Protein AF-A0AB37STF7-F1 (afdb_monomer_lite)

Secondary structure (DSSP, 8-state):
--SSSSHHHHHHHHT--HHHHHHHHHHHHTTS--------PPPPHHHHHHHT----PPPSS---TT-EEEETTEEEE-S-TTT-HHHHGGG--TTPEEEES--TTGGGSHHHHHS-EEEE-S-HHHHHHHHHHHHHHH-PPPEE----------

Foldseek 3Di:
DPPPPPPQVVVVVVVDDPVLVVVLVCLVCVVVDPDDDDDDDRQDVVNSVVSVVDPPDFQPDQDDQQWWKAQPLEIEHQYDPPPCCVRQVVVDDPQEAEAEQDALCNCPDPSVVVHHYYYYHNDRRRVSSSQSSSCVPVVDHMGTDDPPPPDDDD

Sequence (154 aa):
MLHDLGEAQMLDLTGYEADDLAALEDALTAETDDGDGAGEAPLDKGDALRLAGVTVGEPDYDTDTGQVWSVGRHVLVVADVHKGWPLWTPLLGEGDLFWPYPTMLAPWTDKADAHRVVMVQPLPYLAGWLLTKWKRISGEEPVLVSTSASGRAA

pLDDT: mean 78.55, std 22.08, range [34.75, 98.69]

Structure (mmCIF, N/CA/C/O backbone):
data_AF-A0AB37STF7-F1
#
_entry.id   AF-A0AB37STF7-F1
#
loop_
_atom_site.group_PDB
_atom_site.id
_atom_site.type_symbol
_atom_site.label_atom_id
_atom_site.label_alt_id
_atom_site.label_comp_id
_atom_site.label_asym_id
_atom_site.label_entity_id
_atom_site.label_seq_id
_atom_site.pdbx_PDB_ins_code
_atom_site.Cartn_x
_atom_site.Cartn_y
_atom_site.Cartn_z
_atom_site.occupancy
_atom_site.B_iso_or_equiv
_atom_site.auth_seq_id
_atom_site.auth_comp_id
_atom_site.auth_asym_id
_atom_site.auth_atom_id
_atom_site.pdbx_PDB_model_num
ATOM 1 N N . MET A 1 1 ? -4.080 -34.150 -13.776 1.00 37.03 1 MET A N 1
ATOM 2 C CA . MET A 1 1 ? -4.477 -32.921 -14.499 1.00 37.03 1 MET A CA 1
ATOM 3 C C . MET A 1 1 ? -4.229 -31.692 -13.619 1.00 37.03 1 MET A C 1
ATOM 5 O O . MET A 1 1 ? -5.144 -30.929 -13.365 1.00 37.03 1 MET A O 1
ATOM 9 N N . LEU A 1 2 ? -3.015 -31.544 -13.080 1.00 35.72 2 LEU A N 1
ATOM 10 C CA . LEU A 1 2 ? -2.662 -30.488 -12.111 1.00 35.72 2 LEU A CA 1
ATOM 11 C C . LEU A 1 2 ? -1.226 -29.973 -12.329 1.00 35.72 2 LEU A C 1
ATOM 13 O O . LEU A 1 2 ? -0.684 -29.284 -11.480 1.00 35.72 2 LEU A O 1
ATOM 17 N N . HIS A 1 3 ? -0.611 -30.331 -13.459 1.00 41.28 3 HIS A N 1
ATOM 18 C CA . HIS A 1 3 ? 0.796 -30.046 -13.759 1.00 41.28 3 HIS A CA 1
ATOM 19 C C . HIS A 1 3 ? 0.992 -29.016 -14.877 1.00 41.28 3 HIS A C 1
ATOM 21 O O . HIS A 1 3 ? 2.127 -28.763 -15.236 1.00 41.28 3 H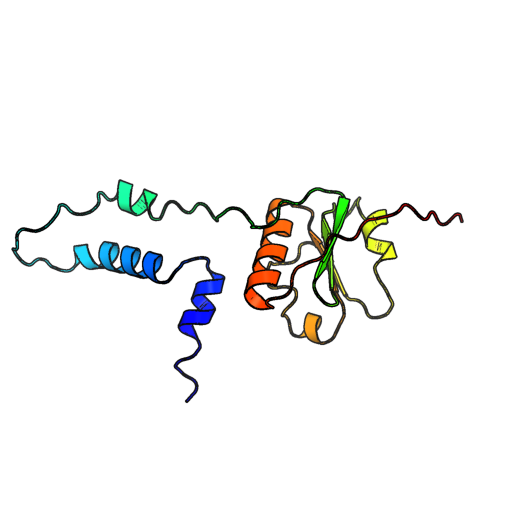IS A O 1
ATOM 27 N N . ASP A 1 4 ? -0.084 -28.423 -15.403 1.00 45.50 4 ASP A N 1
ATOM 28 C CA . ASP A 1 4 ? -0.021 -27.653 -16.660 1.00 45.50 4 ASP A CA 1
ATOM 29 C C . ASP A 1 4 ? -0.654 -26.249 -16.562 1.00 45.50 4 ASP A C 1
ATOM 31 O O . ASP A 1 4 ? -0.881 -25.576 -17.556 1.00 45.50 4 ASP A O 1
ATOM 35 N N . LEU A 1 5 ? -0.979 -25.795 -15.346 1.00 42.72 5 LEU A N 1
ATOM 36 C CA . LEU A 1 5 ? -1.537 -24.455 -15.083 1.00 42.72 5 LEU A CA 1
ATOM 37 C C . LEU A 1 5 ? -0.602 -23.574 -14.231 1.00 42.72 5 LEU A C 1
ATOM 39 O O . LEU A 1 5 ? -0.988 -22.480 -13.838 1.00 42.72 5 LEU A O 1
ATOM 43 N N . GLY A 1 6 ? 0.605 -24.051 -13.908 1.00 47.12 6 GLY A N 1
ATOM 44 C CA . GLY A 1 6 ? 1.469 -23.431 -12.896 1.00 47.12 6 GLY A CA 1
ATOM 45 C C . GLY A 1 6 ? 2.584 -22.537 -13.430 1.00 47.12 6 GLY A C 1
ATOM 46 O O . GLY A 1 6 ? 2.995 -21.629 -12.721 1.00 47.12 6 GLY A O 1
ATOM 47 N N . GLU A 1 7 ? 3.080 -22.765 -14.645 1.00 48.88 7 GLU A N 1
ATOM 48 C CA . GLU A 1 7 ? 4.289 -22.071 -15.112 1.00 48.88 7 GLU A CA 1
ATOM 49 C C . GLU A 1 7 ? 3.962 -20.707 -15.724 1.00 48.88 7 GLU A C 1
ATOM 51 O O . GLU A 1 7 ? 4.531 -19.707 -15.296 1.00 48.88 7 GLU A O 1
ATOM 56 N N . ALA A 1 8 ? 2.958 -20.625 -16.604 1.00 48.12 8 ALA A N 1
ATOM 57 C CA . ALA A 1 8 ? 2.542 -19.358 -17.215 1.00 48.12 8 ALA A CA 1
ATOM 58 C C . ALA A 1 8 ? 2.101 -18.308 -16.171 1.00 48.12 8 ALA A C 1
ATOM 60 O O . ALA A 1 8 ? 2.561 -17.173 -16.203 1.00 48.12 8 ALA A O 1
ATOM 61 N N . GLN A 1 9 ? 1.299 -18.700 -15.172 1.00 49.72 9 GLN A N 1
ATOM 62 C CA . GLN A 1 9 ? 0.863 -17.783 -14.105 1.00 49.72 9 GLN A CA 1
ATOM 63 C C . GLN A 1 9 ? 1.987 -17.384 -13.138 1.00 49.72 9 GLN A C 1
ATOM 65 O O . GLN A 1 9 ? 1.896 -16.349 -12.481 1.00 49.72 9 GLN A O 1
ATOM 70 N N . MET A 1 10 ? 3.040 -18.196 -13.013 1.00 52.41 10 MET A N 1
ATOM 71 C CA . MET A 1 10 ? 4.179 -17.885 -12.149 1.00 52.41 10 MET A CA 1
ATOM 72 C C . MET A 1 10 ? 5.144 -16.896 -12.818 1.00 52.41 10 MET A C 1
ATOM 74 O O . MET A 1 10 ? 5.823 -16.146 -12.118 1.00 52.41 10 MET A O 1
ATOM 78 N N . LEU A 1 11 ? 5.159 -16.850 -14.151 1.00 55.59 11 LEU A N 1
ATOM 79 C CA . LEU A 1 11 ? 5.979 -15.934 -14.948 1.00 55.59 11 LEU A CA 1
ATOM 80 C C . LEU A 1 11 ? 5.384 -14.512 -14.976 1.00 55.59 11 LEU A C 1
ATOM 82 O O . LEU A 1 11 ? 6.115 -13.542 -14.781 1.00 55.59 11 L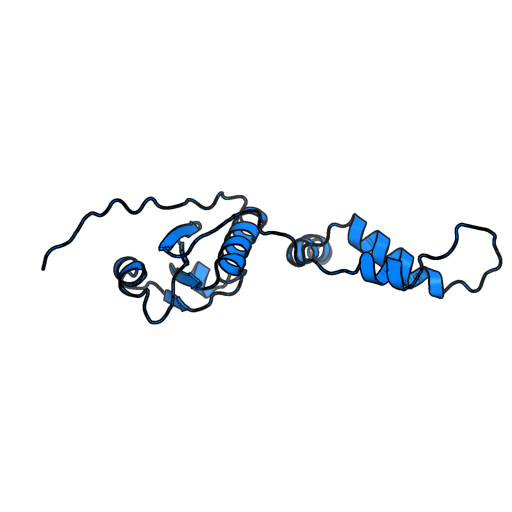EU A O 1
ATOM 86 N N . ASP A 1 12 ? 4.056 -14.368 -14.991 1.00 56.75 12 ASP A N 1
ATOM 87 C CA . ASP A 1 12 ? 3.388 -13.060 -14.822 1.00 56.75 12 ASP A CA 1
ATOM 88 C C . ASP A 1 12 ? 3.761 -12.360 -13.490 1.00 56.75 12 ASP A C 1
ATOM 90 O O . ASP A 1 12 ? 3.717 -11.127 -13.330 1.00 56.75 12 ASP A O 1
ATOM 94 N N . LEU A 1 13 ? 4.168 -13.141 -12.482 1.00 57.56 13 LEU A N 1
ATOM 95 C CA . LEU A 1 13 ? 4.614 -12.623 -11.190 1.00 57.56 13 LEU A CA 1
ATOM 96 C C . LEU A 1 13 ? 6.016 -12.007 -11.260 1.00 57.56 13 LEU A C 1
ATOM 98 O O . LEU A 1 13 ? 6.269 -11.043 -10.530 1.00 57.56 13 LEU A O 1
ATOM 102 N N . THR A 1 14 ? 6.889 -12.480 -12.151 1.00 63.84 14 THR A N 1
ATOM 103 C CA . THR A 1 14 ? 8.262 -11.972 -12.313 1.00 63.84 14 THR A CA 1
ATOM 104 C C . THR A 1 14 ? 8.324 -10.725 -13.195 1.00 63.84 14 THR A C 1
ATOM 106 O O . THR A 1 14 ? 9.281 -9.963 -13.086 1.00 63.84 14 THR A O 1
ATOM 109 N N . GLY A 1 15 ? 7.268 -10.463 -13.979 1.00 58.56 15 GLY A N 1
ATOM 110 C CA . GLY A 1 15 ? 7.179 -9.309 -14.878 1.00 58.56 15 GLY A CA 1
ATOM 111 C C . GLY A 1 15 ? 7.854 -9.525 -16.232 1.00 58.56 15 GLY A C 1
ATOM 112 O O . GLY A 1 15 ? 8.169 -8.540 -16.889 1.00 58.56 15 GLY A O 1
ATOM 113 N N . TYR A 1 16 ? 8.084 -10.784 -16.608 1.00 60.44 16 TYR A N 1
ATOM 114 C CA . TYR A 1 16 ? 8.555 -11.180 -17.930 1.00 60.44 16 TYR A CA 1
ATOM 115 C C . TYR A 1 16 ? 7.364 -11.632 -18.770 1.00 60.44 16 TYR A C 1
ATOM 117 O O . TYR A 1 16 ? 6.565 -12.444 -18.300 1.00 60.44 16 TYR A O 1
ATOM 125 N N . GLU A 1 17 ? 7.272 -11.152 -20.006 1.00 65.31 17 GLU A N 1
ATOM 126 C CA . GLU A 1 17 ? 6.340 -11.714 -20.981 1.00 65.31 17 GLU A CA 1
ATOM 127 C C . GLU A 1 17 ? 6.945 -12.989 -21.595 1.00 65.31 17 GLU A C 1
ATOM 129 O O . GLU A 1 17 ? 8.163 -13.188 -21.592 1.00 65.31 17 GLU A O 1
ATOM 134 N N . ALA A 1 18 ? 6.105 -13.875 -22.139 1.00 65.94 18 ALA A N 1
ATOM 135 C CA . ALA A 1 18 ? 6.564 -15.142 -22.725 1.00 65.94 18 ALA A CA 1
ATOM 136 C C . ALA A 1 18 ? 7.616 -14.939 -23.837 1.00 65.94 18 ALA A C 1
ATOM 138 O O . ALA A 1 18 ? 8.557 -15.725 -23.953 1.00 65.94 18 ALA A O 1
ATOM 139 N N . ASP A 1 19 ? 7.489 -13.850 -24.597 1.00 66.88 19 ASP A N 1
ATOM 140 C CA . ASP A 1 19 ? 8.421 -13.485 -25.664 1.00 66.88 19 ASP A CA 1
ATOM 141 C C . ASP A 1 19 ? 9.793 -13.038 -25.115 1.00 66.88 19 ASP A C 1
ATOM 143 O O . ASP A 1 19 ? 10.823 -13.313 -25.732 1.00 66.88 19 ASP A O 1
ATOM 147 N N . ASP A 1 20 ? 9.836 -12.418 -23.927 1.00 66.12 20 ASP A N 1
ATOM 148 C CA . ASP A 1 20 ? 11.088 -11.997 -23.278 1.00 66.12 20 ASP A CA 1
ATOM 149 C C . ASP A 1 20 ? 11.895 -13.206 -22.789 1.00 66.12 20 ASP A C 1
ATOM 151 O O . ASP A 1 20 ? 13.125 -13.227 -22.868 1.00 66.12 20 ASP A O 1
ATOM 155 N N . LEU A 1 21 ? 11.199 -14.235 -22.293 1.00 67.50 21 LEU A N 1
ATOM 156 C CA . LEU A 1 21 ? 11.821 -15.498 -21.895 1.00 67.50 21 LEU A CA 1
ATOM 157 C C . LEU A 1 21 ? 12.340 -16.282 -23.094 1.00 67.50 21 LEU A C 1
ATOM 159 O O . LEU A 1 21 ? 13.448 -16.804 -23.012 1.00 67.50 21 LEU A O 1
ATOM 163 N N . ALA A 1 22 ? 11.587 -16.324 -24.196 1.00 70.38 22 ALA A N 1
ATOM 164 C CA . ALA A 1 22 ? 12.035 -16.971 -25.426 1.00 70.38 22 ALA A CA 1
ATOM 165 C C . ALA A 1 22 ? 13.307 -16.302 -25.975 1.00 70.38 22 ALA A C 1
ATOM 167 O O . ALA A 1 22 ? 14.275 -16.982 -26.302 1.00 70.38 22 ALA A O 1
ATOM 168 N N . ALA A 1 23 ? 13.360 -14.966 -25.975 1.00 71.25 23 ALA A N 1
ATOM 169 C CA . ALA A 1 23 ? 14.553 -14.228 -26.389 1.00 71.25 23 ALA A CA 1
ATOM 170 C C . ALA A 1 23 ? 15.765 -14.485 -25.471 1.00 71.25 23 ALA A C 1
ATOM 172 O O . ALA A 1 23 ? 16.907 -14.536 -25.936 1.00 71.25 23 ALA A O 1
ATOM 173 N N . LEU A 1 24 ? 15.534 -14.656 -24.165 1.00 66.94 24 LEU A N 1
ATOM 174 C CA . LEU A 1 24 ? 16.584 -14.994 -23.204 1.00 66.94 24 LEU A CA 1
ATOM 175 C C . LEU A 1 24 ? 17.071 -16.443 -23.370 1.00 66.94 24 LEU A C 1
ATOM 177 O O . LEU A 1 24 ? 18.271 -16.698 -23.271 1.00 66.94 24 LEU A O 1
ATOM 181 N N . GLU A 1 25 ? 16.157 -17.381 -23.623 1.00 70.56 25 GLU A N 1
ATOM 182 C CA . GLU A 1 25 ? 16.461 -18.788 -23.895 1.00 70.56 25 GLU A CA 1
ATOM 183 C C . GLU A 1 25 ? 17.289 -18.935 -25.176 1.00 70.56 25 GLU A C 1
ATOM 185 O O . GLU A 1 25 ? 18.336 -19.586 -25.150 1.00 70.56 25 GLU A O 1
ATOM 190 N N . ASP A 1 26 ? 16.905 -18.256 -26.257 1.00 71.50 26 ASP A N 1
ATOM 191 C CA . ASP A 1 26 ? 17.658 -18.235 -27.516 1.00 71.50 26 ASP A CA 1
ATOM 192 C C . ASP A 1 26 ? 19.070 -17.664 -27.314 1.00 71.50 26 ASP A C 1
ATOM 194 O O . ASP A 1 26 ? 20.060 -18.239 -27.769 1.00 71.50 26 ASP A O 1
ATOM 198 N N . ALA A 1 27 ? 19.200 -16.568 -26.559 1.00 68.31 27 ALA A N 1
ATOM 199 C CA . ALA A 1 27 ? 20.500 -15.965 -26.270 1.00 68.31 27 ALA A CA 1
ATOM 200 C C . ALA A 1 27 ? 21.412 -16.866 -25.411 1.00 68.31 27 ALA A C 1
ATOM 202 O O . ALA A 1 27 ? 22.633 -16.831 -25.567 1.00 68.31 27 ALA A O 1
ATOM 203 N N . LEU A 1 28 ? 20.843 -17.668 -24.505 1.00 64.69 28 LEU A N 1
ATOM 204 C CA . LEU A 1 28 ? 21.589 -18.599 -23.648 1.00 64.69 28 LEU A CA 1
ATOM 205 C C . LEU A 1 28 ? 21.953 -19.906 -24.364 1.00 64.69 28 LEU A C 1
ATOM 207 O O . LEU A 1 28 ? 22.997 -20.490 -24.072 1.00 64.69 28 LEU A O 1
ATOM 211 N N . THR A 1 29 ? 21.110 -20.373 -25.284 1.00 65.12 29 THR A N 1
ATOM 212 C CA . THR A 1 29 ? 21.304 -21.635 -26.019 1.00 65.12 29 THR A CA 1
ATOM 213 C C . THR A 1 29 ? 22.157 -21.473 -27.278 1.00 65.12 29 THR A C 1
ATOM 215 O O . THR A 1 29 ? 22.767 -22.449 -27.726 1.00 65.12 29 THR A O 1
ATOM 218 N N . ALA A 1 30 ? 22.306 -20.247 -27.792 1.00 62.69 30 ALA A N 1
ATOM 219 C CA . ALA A 1 30 ? 23.204 -19.928 -28.902 1.00 62.69 30 ALA A CA 1
ATOM 220 C C . ALA A 1 30 ? 24.694 -20.231 -28.620 1.00 62.69 30 ALA A C 1
ATOM 222 O O . ALA A 1 30 ? 25.464 -20.386 -29.563 1.00 62.69 30 ALA A O 1
ATOM 223 N N . GLU A 1 31 ? 25.123 -20.371 -27.355 1.00 54.62 31 GLU A N 1
ATOM 224 C CA . GLU A 1 31 ? 26.497 -20.798 -27.014 1.00 54.62 31 GLU A CA 1
ATOM 225 C C . GLU A 1 31 ? 26.687 -22.336 -26.992 1.00 54.62 31 GLU A C 1
ATOM 227 O O . GLU A 1 31 ? 27.797 -22.802 -26.738 1.00 54.62 31 GLU A O 1
ATOM 232 N N . THR A 1 32 ? 25.649 -23.144 -27.259 1.00 50.81 32 THR A N 1
ATOM 233 C CA . THR A 1 32 ? 25.731 -24.624 -27.203 1.00 50.81 32 THR A CA 1
ATOM 234 C C . THR A 1 32 ? 25.803 -25.351 -28.549 1.00 50.81 32 THR A C 1
ATOM 236 O O . THR A 1 32 ? 25.970 -26.572 -28.543 1.00 50.81 32 THR A O 1
ATOM 239 N N . ASP A 1 33 ? 25.730 -24.651 -29.684 1.00 48.94 33 ASP A N 1
ATOM 240 C CA . ASP A 1 33 ? 25.810 -25.269 -31.016 1.00 48.94 33 ASP A CA 1
ATOM 241 C C . ASP A 1 33 ? 27.135 -24.915 -31.717 1.00 48.94 33 ASP A C 1
ATOM 243 O O . ASP A 1 33 ? 27.220 -23.985 -32.517 1.00 48.94 33 ASP A O 1
ATOM 247 N N . ASP A 1 34 ? 28.201 -25.670 -31.416 1.00 49.38 34 ASP A N 1
ATOM 248 C CA . ASP A 1 34 ? 29.432 -25.707 -32.227 1.00 49.38 34 ASP A CA 1
ATOM 249 C C . ASP A 1 34 ? 29.162 -26.477 -33.543 1.00 49.38 34 ASP A C 1
ATOM 251 O O . ASP A 1 34 ? 29.720 -27.547 -33.812 1.00 49.38 34 ASP A O 1
ATOM 255 N N . GLY A 1 35 ? 28.261 -25.934 -34.363 1.00 43.22 35 GLY A N 1
ATOM 256 C CA . GLY A 1 35 ? 27.859 -26.454 -35.664 1.00 43.22 35 GLY A CA 1
ATOM 257 C C . GLY A 1 35 ? 27.989 -25.386 -36.747 1.00 43.22 35 GLY A C 1
ATOM 258 O O . GLY A 1 35 ? 27.166 -24.484 -36.843 1.00 43.22 35 GLY A O 1
ATOM 259 N N . ASP A 1 36 ? 29.025 -25.506 -37.582 1.00 48.66 36 ASP A N 1
ATOM 260 C CA . ASP A 1 36 ? 29.282 -24.694 -38.782 1.00 48.66 36 ASP A CA 1
ATOM 261 C C . ASP A 1 36 ? 28.002 -24.387 -39.597 1.00 48.66 36 ASP A C 1
ATOM 263 O O . ASP A 1 36 ? 27.453 -25.261 -40.276 1.00 48.66 36 ASP A O 1
ATOM 267 N N . GLY A 1 37 ? 27.567 -23.124 -39.615 1.00 37.88 37 GLY A N 1
ATOM 268 C CA . GLY A 1 37 ? 26.454 -22.675 -40.453 1.00 37.88 37 GLY A CA 1
ATOM 269 C C . GLY A 1 37 ? 26.243 -21.164 -40.396 1.00 37.88 37 GLY A C 1
ATOM 270 O O . GLY A 1 37 ? 25.921 -20.608 -39.357 1.00 37.88 37 GLY A O 1
ATOM 271 N N . ALA A 1 38 ? 26.430 -20.485 -41.528 1.00 48.97 38 ALA A N 1
ATOM 272 C CA . ALA A 1 38 ? 26.285 -19.039 -41.660 1.00 48.97 38 ALA A CA 1
ATOM 273 C C . ALA A 1 38 ? 24.874 -18.544 -41.277 1.00 48.97 38 ALA A C 1
ATOM 275 O O . ALA A 1 38 ? 23.898 -18.854 -41.958 1.00 48.97 38 ALA A O 1
ATOM 276 N N . GLY A 1 39 ? 24.793 -17.713 -40.240 1.00 44.75 39 GLY A N 1
ATOM 277 C CA . GLY A 1 39 ? 23.589 -17.024 -39.783 1.00 44.75 39 GLY A CA 1
ATOM 278 C C . GLY A 1 39 ? 23.977 -15.959 -38.758 1.00 44.75 39 GLY A C 1
ATOM 279 O O . GLY A 1 39 ? 24.963 -16.137 -38.058 1.00 44.75 39 GLY A O 1
ATOM 280 N N . GLU A 1 40 ? 23.275 -14.829 -38.801 1.00 47.16 40 GLU A N 1
ATOM 281 C CA . GLU A 1 40 ? 23.332 -13.614 -37.966 1.00 47.16 40 GLU A CA 1
ATOM 282 C C . GLU A 1 40 ? 24.290 -13.601 -36.753 1.00 47.16 40 GLU A C 1
ATOM 284 O O . GLU A 1 40 ? 24.270 -14.486 -35.904 1.00 47.16 40 GLU A O 1
ATOM 289 N N . ALA A 1 41 ? 25.132 -12.561 -36.671 1.00 52.19 41 ALA A N 1
ATOM 290 C CA . ALA A 1 41 ? 26.126 -12.402 -35.610 1.00 52.19 41 ALA A CA 1
ATOM 291 C C . ALA A 1 41 ? 25.495 -12.574 -34.209 1.00 52.19 41 ALA A C 1
ATOM 293 O O . ALA A 1 41 ? 24.455 -11.959 -33.956 1.00 52.19 41 ALA A O 1
ATOM 294 N N . PRO A 1 42 ? 26.122 -13.346 -33.298 1.00 52.91 42 PRO A N 1
ATOM 295 C CA . PRO A 1 42 ? 25.628 -13.494 -31.935 1.00 52.91 42 PRO A CA 1
ATOM 296 C C . PRO A 1 42 ? 25.493 -12.119 -31.284 1.00 52.91 42 PRO A C 1
ATOM 298 O O . PRO A 1 42 ? 26.396 -11.288 -31.417 1.00 52.91 42 PRO A O 1
ATOM 301 N N . LEU A 1 43 ? 24.378 -11.887 -30.587 1.00 54.00 43 LEU A N 1
ATOM 302 C CA . LEU A 1 43 ? 24.206 -10.721 -29.721 1.00 54.00 43 LEU A CA 1
ATOM 303 C C . LEU A 1 43 ? 25.460 -10.572 -28.849 1.00 54.00 43 LEU A C 1
ATOM 305 O O . LEU A 1 43 ? 25.868 -11.520 -28.174 1.00 54.00 43 LEU A O 1
ATOM 309 N N . ASP A 1 44 ? 26.094 -9.397 -28.884 1.00 68.25 44 ASP A N 1
ATOM 310 C CA . ASP A 1 44 ? 27.241 -9.120 -28.021 1.00 68.25 44 ASP A CA 1
ATOM 311 C C . ASP A 1 44 ? 26.800 -9.316 -26.562 1.00 68.25 44 ASP A C 1
ATOM 313 O O . ASP A 1 44 ? 25.668 -8.998 -26.193 1.00 68.25 44 ASP A O 1
ATOM 317 N N . LYS A 1 45 ? 27.676 -9.824 -25.692 1.00 57.28 45 LYS A N 1
ATOM 318 C CA . LYS A 1 45 ? 27.351 -10.030 -24.268 1.00 57.28 45 LYS A CA 1
ATOM 319 C C . LYS A 1 45 ? 26.883 -8.733 -23.604 1.00 57.28 45 LYS A C 1
ATOM 321 O O . LYS A 1 45 ? 26.110 -8.778 -22.653 1.00 57.28 45 LYS A O 1
ATOM 326 N N . GLY A 1 46 ? 27.302 -7.579 -24.130 1.00 59.97 46 GLY A N 1
ATOM 327 C CA . GLY A 1 46 ? 26.776 -6.265 -23.759 1.00 59.97 46 GLY A CA 1
ATOM 328 C C . GLY A 1 46 ? 25.310 -6.039 -24.148 1.00 59.97 46 GLY A C 1
ATOM 329 O O . GLY A 1 46 ? 24.569 -5.448 -23.365 1.00 59.97 46 GLY A O 1
ATOM 330 N N . ASP A 1 47 ? 24.872 -6.546 -25.300 1.00 60.06 47 ASP A N 1
ATOM 331 C CA . ASP A 1 47 ? 23.483 -6.495 -25.765 1.00 60.06 47 ASP A CA 1
ATOM 332 C C . ASP A 1 47 ? 22.603 -7.493 -25.013 1.00 60.06 47 ASP A C 1
ATOM 334 O O . ASP A 1 47 ? 21.503 -7.132 -24.609 1.00 60.06 47 ASP A O 1
ATOM 338 N N . ALA A 1 48 ? 23.116 -8.688 -24.702 1.00 58.91 48 ALA A N 1
ATOM 339 C CA . ALA A 1 48 ? 22.440 -9.640 -23.820 1.00 58.91 48 ALA A CA 1
ATOM 340 C C . ALA A 1 48 ? 22.311 -9.105 -22.379 1.00 58.91 48 ALA A C 1
ATOM 342 O O . ALA A 1 48 ? 21.283 -9.302 -21.743 1.00 58.91 48 ALA A O 1
ATOM 343 N N . LEU A 1 49 ? 23.304 -8.363 -21.869 1.00 57.66 49 LEU A N 1
ATOM 344 C CA . LEU A 1 49 ? 23.222 -7.659 -20.579 1.00 57.66 49 LEU A CA 1
ATOM 345 C C . LEU A 1 49 ? 22.366 -6.386 -20.622 1.00 57.66 49 LEU A C 1
ATOM 347 O O . LEU A 1 49 ? 21.891 -5.958 -19.577 1.00 57.66 49 LEU A O 1
ATOM 351 N N . ARG A 1 50 ? 22.179 -5.761 -21.790 1.00 57.91 50 ARG A N 1
ATOM 352 C CA . ARG A 1 50 ? 21.207 -4.674 -22.004 1.00 57.91 50 ARG A CA 1
ATOM 353 C C . ARG A 1 50 ? 19.786 -5.210 -22.105 1.00 57.91 50 ARG A C 1
ATOM 355 O O . ARG A 1 50 ? 18.877 -4.561 -21.605 1.00 57.91 50 ARG A O 1
ATOM 362 N N . LEU A 1 51 ? 19.613 -6.380 -22.713 1.00 56.59 51 LEU A N 1
ATOM 363 C CA . LEU A 1 51 ? 18.358 -7.126 -22.758 1.00 56.59 51 LEU A CA 1
ATOM 364 C C . LEU A 1 51 ? 17.997 -7.640 -21.356 1.00 56.59 51 LEU A C 1
ATOM 366 O O . LEU A 1 51 ? 16.894 -7.417 -20.876 1.00 56.59 51 LEU A O 1
ATOM 370 N N . ALA A 1 52 ? 18.977 -8.191 -20.637 1.00 51.91 52 ALA A N 1
ATOM 371 C CA . ALA A 1 52 ? 18.919 -8.468 -19.202 1.00 51.91 52 ALA A CA 1
ATOM 372 C C . ALA A 1 52 ? 19.175 -7.215 -18.345 1.00 51.91 52 ALA A C 1
ATOM 374 O O . ALA A 1 52 ? 19.430 -7.321 -17.144 1.00 51.91 52 ALA A O 1
ATOM 375 N N . GLY A 1 53 ? 19.145 -6.025 -18.949 1.00 45.91 53 GLY A N 1
ATOM 376 C CA . GLY A 1 53 ? 19.294 -4.745 -18.280 1.00 45.91 53 GLY A CA 1
ATOM 377 C C . GLY A 1 53 ? 18.006 -4.479 -17.533 1.00 45.91 53 GLY A C 1
ATOM 378 O O . GLY A 1 53 ? 17.154 -3.747 -18.017 1.00 45.91 53 GLY A O 1
ATOM 379 N N . VAL A 1 54 ? 17.868 -5.152 -16.390 1.00 53.28 54 VAL A N 1
ATOM 380 C CA . VAL A 1 54 ? 16.717 -5.166 -15.487 1.00 53.28 54 VAL A CA 1
ATOM 381 C C . VAL A 1 54 ? 16.428 -3.739 -15.022 1.00 53.28 54 VAL A C 1
ATOM 383 O O . VAL A 1 54 ? 16.812 -3.307 -13.938 1.00 53.28 54 VAL A O 1
ATOM 386 N N . THR A 1 55 ? 15.720 -2.976 -15.844 1.00 48.47 55 THR A N 1
ATOM 387 C CA . THR A 1 55 ? 14.742 -2.036 -15.326 1.00 48.47 55 THR A CA 1
ATOM 388 C C . THR A 1 55 ? 13.594 -2.900 -14.845 1.00 48.47 55 THR A C 1
ATOM 390 O O . THR A 1 55 ? 12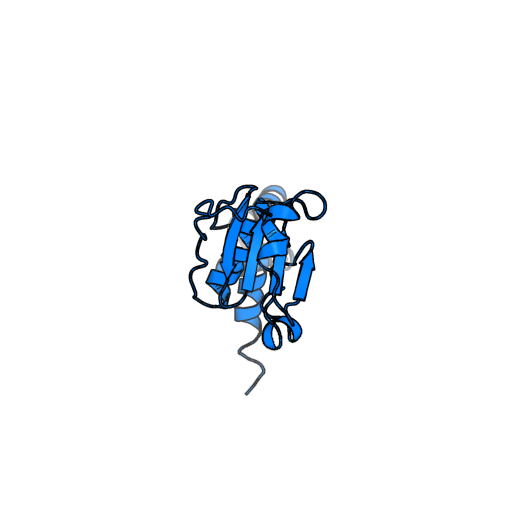.792 -3.372 -15.647 1.00 48.47 55 THR A O 1
ATOM 393 N N . VAL A 1 56 ? 13.528 -3.135 -13.529 1.00 60.12 56 VAL A N 1
ATOM 394 C CA . VAL A 1 56 ? 12.228 -3.381 -12.896 1.00 60.12 56 VAL A CA 1
ATOM 395 C C . VAL A 1 56 ? 11.342 -2.272 -13.446 1.00 60.12 56 VAL A C 1
ATOM 397 O O . VAL A 1 56 ? 11.682 -1.103 -13.263 1.00 60.12 56 VAL A O 1
ATOM 400 N N . GLY A 1 57 ? 10.332 -2.640 -14.236 1.00 73.94 57 GLY A N 1
ATOM 401 C CA . GLY A 1 57 ? 9.510 -1.671 -14.952 1.00 73.94 57 GLY A CA 1
ATOM 402 C C . GLY A 1 57 ? 8.961 -0.579 -14.029 1.00 73.94 57 GLY A C 1
ATOM 403 O O . GLY A 1 57 ? 9.048 -0.644 -12.797 1.00 73.94 57 GLY A O 1
ATOM 404 N N . GLU A 1 58 ? 8.376 0.450 -14.618 1.00 89.00 58 GLU A N 1
ATOM 405 C CA . GLU A 1 58 ? 7.635 1.402 -13.800 1.00 89.00 58 GLU A CA 1
ATOM 406 C C . GLU A 1 58 ? 6.320 0.758 -13.342 1.00 89.00 58 GLU A C 1
ATOM 408 O O . GLU A 1 58 ? 5.704 0.010 -14.110 1.00 89.00 58 GLU A O 1
ATOM 413 N N . PRO A 1 59 ? 5.882 0.997 -12.094 1.00 94.50 59 PRO A N 1
ATOM 414 C CA . PRO A 1 59 ? 4.547 0.603 -11.693 1.00 94.50 59 PRO A CA 1
ATOM 415 C C . PRO A 1 59 ? 3.509 1.343 -12.544 1.00 94.50 59 PRO A C 1
ATOM 417 O O . PRO A 1 59 ? 3.662 2.521 -12.856 1.00 94.50 59 PRO A O 1
ATOM 420 N N . ASP A 1 60 ? 2.395 0.674 -12.834 1.00 94.94 60 ASP A N 1
ATOM 421 C CA . ASP A 1 60 ? 1.266 1.256 -13.574 1.00 94.94 60 ASP A CA 1
ATOM 422 C C . ASP A 1 60 ? 0.569 2.378 -12.770 1.00 94.94 60 ASP A C 1
ATOM 424 O O . ASP A 1 60 ? -0.247 3.132 -13.304 1.00 94.94 60 ASP A O 1
ATOM 428 N N . TYR A 1 61 ? 0.889 2.485 -11.476 1.00 96.44 61 TYR A N 1
ATOM 429 C CA . TYR A 1 61 ? 0.349 3.464 -10.542 1.00 96.44 61 TYR A CA 1
ATOM 430 C C . TYR A 1 61 ? 1.460 4.330 -9.973 1.00 96.44 61 TYR A C 1
ATOM 432 O O . TYR A 1 61 ? 2.317 3.847 -9.229 1.00 96.44 61 TYR A O 1
ATOM 440 N N . ASP A 1 62 ? 1.374 5.623 -10.260 1.00 95.94 62 ASP A N 1
ATOM 441 C CA . ASP A 1 62 ? 2.150 6.631 -9.556 1.00 95.94 62 ASP A CA 1
ATOM 442 C C . ASP A 1 62 ? 1.497 6.923 -8.202 1.00 95.94 62 ASP A C 1
ATOM 444 O O . ASP A 1 62 ? 0.274 7.078 -8.099 1.00 95.94 62 ASP A O 1
ATOM 448 N N . THR A 1 63 ? 2.305 6.955 -7.146 1.00 96.75 63 THR A N 1
ATOM 449 C CA . THR A 1 63 ? 1.806 7.186 -5.791 1.00 96.75 63 THR A CA 1
ATOM 450 C C . THR A 1 63 ? 2.657 8.208 -5.064 1.00 96.75 63 THR A C 1
ATOM 452 O O . THR A 1 63 ? 3.850 8.344 -5.312 1.00 96.75 63 THR A O 1
ATOM 455 N N . ASP A 1 64 ? 2.035 8.883 -4.101 1.00 97.50 64 ASP A N 1
ATOM 456 C CA . ASP A 1 64 ? 2.662 9.911 -3.279 1.00 97.50 64 ASP A CA 1
ATOM 457 C C . ASP A 1 64 ? 2.458 9.638 -1.792 1.00 97.50 64 ASP A C 1
ATOM 459 O O . ASP A 1 64 ? 1.459 9.055 -1.360 1.00 97.50 64 ASP A O 1
ATOM 463 N N . THR A 1 65 ? 3.385 10.148 -0.979 1.00 97.31 65 THR A N 1
ATOM 464 C CA . THR A 1 65 ? 3.229 10.124 0.480 1.00 97.31 65 THR A CA 1
ATOM 465 C C . THR A 1 65 ? 1.959 10.873 0.894 1.00 97.31 65 THR A C 1
ATOM 467 O O . THR A 1 65 ? 1.731 12.009 0.491 1.00 97.31 65 THR A O 1
ATOM 470 N N . GLY A 1 66 ? 1.154 10.251 1.752 1.00 96.88 66 GLY A N 1
ATOM 471 C CA . GLY A 1 66 ? -0.129 10.758 2.238 1.00 96.88 66 GLY A CA 1
ATOM 472 C C . GLY A 1 66 ? -1.344 10.134 1.550 1.00 96.88 66 GLY A C 1
ATOM 473 O O . GLY A 1 66 ? -2.460 10.294 2.045 1.00 96.88 66 GLY A O 1
ATOM 474 N N . GLN A 1 67 ? -1.154 9.404 0.449 1.00 98.06 67 GLN A N 1
ATOM 475 C CA . GLN A 1 67 ? -2.250 8.731 -0.239 1.00 98.06 67 GLN A CA 1
ATOM 476 C C . GLN A 1 67 ? -2.730 7.486 0.517 1.00 98.06 67 GLN A C 1
ATOM 478 O O . GLN A 1 67 ? -1.955 6.762 1.149 1.00 98.06 67 GLN A O 1
ATOM 483 N N . VAL A 1 68 ? -4.031 7.222 0.411 1.00 98.31 68 VAL A N 1
ATOM 484 C CA . VAL A 1 68 ? -4.696 6.035 0.954 1.00 98.31 68 VAL A CA 1
ATOM 485 C C . VAL A 1 68 ? -5.446 5.360 -0.182 1.00 98.31 68 VAL A C 1
ATOM 487 O O . VAL A 1 68 ? -6.258 5.992 -0.847 1.00 98.31 68 VAL A O 1
ATOM 490 N N . TRP A 1 69 ? -5.198 4.076 -0.388 1.00 98.38 69 TRP A N 1
ATOM 491 C CA . TRP A 1 69 ? -5.761 3.287 -1.474 1.00 98.38 69 TRP A CA 1
ATOM 492 C C . TRP A 1 69 ? -6.584 2.128 -0.918 1.00 98.38 69 TRP A C 1
ATOM 494 O O . TRP A 1 69 ? -6.145 1.416 -0.015 1.00 98.38 69 TRP A O 1
ATOM 504 N N . SER A 1 70 ? -7.777 1.928 -1.472 1.00 97.94 70 SER A N 1
ATOM 505 C CA . SER A 1 70 ? -8.583 0.730 -1.257 1.00 97.94 70 SER A CA 1
ATOM 506 C C . SER A 1 70 ? -8.122 -0.365 -2.209 1.00 97.94 70 SER A C 1
ATOM 508 O O . SER A 1 70 ? -8.014 -0.140 -3.414 1.00 97.94 70 SER A O 1
ATOM 510 N N . VAL A 1 71 ? -7.875 -1.550 -1.658 1.00 96.50 71 VAL A N 1
ATOM 511 C CA . VAL A 1 71 ? -7.332 -2.714 -2.365 1.00 96.50 71 VAL A CA 1
ATOM 512 C C . VAL A 1 71 ? -8.213 -3.910 -1.993 1.00 96.50 71 VAL A C 1
ATOM 514 O O . VAL A 1 71 ? -7.965 -4.608 -1.006 1.00 96.50 71 VAL A O 1
ATOM 517 N N . GLY A 1 72 ? -9.344 -4.051 -2.691 1.00 95.50 72 GLY A N 1
ATOM 518 C CA . GLY A 1 72 ? -10.434 -4.938 -2.281 1.00 95.50 72 GLY A CA 1
ATOM 519 C C . GLY A 1 72 ? -10.958 -4.548 -0.895 1.00 95.50 72 GLY A C 1
ATOM 520 O O . GLY A 1 72 ? -11.334 -3.399 -0.660 1.00 95.50 72 GLY A O 1
ATOM 521 N N . ARG A 1 73 ? -10.931 -5.489 0.055 1.00 95.75 73 ARG A N 1
ATOM 522 C CA . ARG A 1 73 ? -11.285 -5.222 1.463 1.00 95.75 73 ARG A CA 1
ATOM 523 C C . ARG A 1 73 ? -10.155 -4.584 2.281 1.00 95.75 73 ARG A C 1
ATOM 525 O O . ARG A 1 73 ? -10.383 -4.158 3.414 1.00 95.75 73 ARG A O 1
ATOM 532 N N . HIS A 1 74 ? -8.935 -4.583 1.749 1.00 98.06 74 HIS A N 1
ATOM 533 C CA . HIS A 1 74 ? -7.736 -4.087 2.415 1.00 98.06 74 HIS A CA 1
ATOM 534 C C . HIS A 1 74 ? -7.521 -2.605 2.133 1.00 98.06 74 HIS A C 1
ATOM 536 O O . HIS A 1 74 ? -8.152 -2.009 1.258 1.00 98.06 74 HIS A O 1
ATOM 542 N N . VAL A 1 75 ? -6.597 -2.010 2.880 1.00 98.12 75 VAL A N 1
ATOM 543 C CA . VAL A 1 75 ? -6.164 -0.633 2.658 1.00 98.12 75 VAL A CA 1
ATOM 544 C C . VAL A 1 75 ? -4.648 -0.588 2.569 1.00 98.12 75 VAL A C 1
ATOM 546 O O . VAL A 1 75 ? -3.965 -1.187 3.396 1.00 98.12 75 VAL A O 1
ATOM 549 N N . LEU A 1 76 ? -4.135 0.147 1.586 1.00 98.62 76 LEU A N 1
ATOM 550 C CA . LEU A 1 76 ? -2.734 0.534 1.476 1.00 98.62 76 LEU A CA 1
ATOM 551 C C . LEU A 1 76 ? -2.601 2.024 1.796 1.00 98.62 76 LEU A C 1
ATOM 553 O O . LEU A 1 76 ? -3.223 2.862 1.152 1.00 98.62 76 LEU A O 1
ATOM 557 N N . VAL A 1 77 ? -1.766 2.364 2.768 1.00 98.56 77 VAL A N 1
ATOM 558 C CA . VAL A 1 77 ? -1.427 3.745 3.110 1.00 98.56 77 VAL A CA 1
ATOM 559 C C . VAL A 1 77 ? 0.018 4.009 2.717 1.00 98.56 77 VAL A C 1
ATOM 561 O O . VAL A 1 77 ? 0.928 3.313 3.175 1.00 98.56 77 VAL A O 1
ATOM 564 N N . VAL A 1 78 ? 0.234 5.036 1.899 1.00 98.44 78 VAL A N 1
ATOM 565 C CA . VAL A 1 78 ? 1.572 5.469 1.495 1.00 98.44 78 VAL A CA 1
ATOM 566 C C . VAL A 1 78 ? 2.081 6.467 2.525 1.00 98.44 78 VAL A C 1
ATOM 568 O O . VAL A 1 78 ? 1.825 7.664 2.429 1.00 98.44 78 VAL A O 1
ATOM 571 N N . ALA A 1 79 ? 2.724 5.985 3.586 1.00 98.19 79 ALA A N 1
ATOM 572 C CA . ALA A 1 79 ? 3.158 6.840 4.688 1.00 98.19 79 ALA A CA 1
ATOM 573 C C . ALA A 1 79 ? 4.321 6.250 5.481 1.00 98.19 79 ALA A C 1
ATOM 575 O O . ALA A 1 79 ? 4.538 5.039 5.504 1.00 98.19 79 ALA A O 1
ATOM 576 N N . ASP A 1 80 ? 5.030 7.121 6.201 1.00 98.06 80 ASP A N 1
ATOM 577 C CA . ASP A 1 80 ? 6.001 6.701 7.207 1.00 98.06 80 ASP A CA 1
ATOM 578 C C . ASP A 1 80 ? 5.315 5.856 8.294 1.00 98.06 80 ASP A C 1
ATOM 580 O O . ASP A 1 80 ? 4.321 6.267 8.898 1.00 98.06 80 ASP A O 1
ATOM 584 N N . VAL A 1 81 ? 5.865 4.675 8.567 1.00 97.31 81 VAL A N 1
ATOM 585 C CA . VAL A 1 81 ? 5.313 3.737 9.553 1.00 97.31 81 VAL A CA 1
ATOM 586 C C . VAL A 1 81 ? 5.323 4.321 10.969 1.00 97.31 81 VAL A C 1
ATOM 588 O O . VAL A 1 81 ? 4.384 4.106 11.726 1.00 97.31 81 VAL A O 1
ATOM 591 N N . HIS A 1 82 ? 6.347 5.090 11.334 1.00 95.69 82 HIS A N 1
ATOM 592 C CA . HIS A 1 82 ? 6.556 5.583 12.695 1.00 95.69 82 HIS A CA 1
ATOM 593 C C . HIS A 1 82 ? 5.914 6.952 12.938 1.00 95.69 82 HIS A C 1
ATOM 595 O O . HIS A 1 82 ? 5.440 7.223 14.037 1.00 95.69 82 HIS A O 1
ATOM 601 N N . LYS A 1 83 ? 5.920 7.835 11.936 1.00 97.19 83 LYS A N 1
ATOM 602 C CA . LYS A 1 83 ? 5.457 9.231 12.031 1.00 97.19 83 LYS A CA 1
ATOM 603 C C . LYS A 1 83 ? 4.124 9.469 11.333 1.00 97.19 83 LYS A C 1
ATOM 605 O O . LYS A 1 83 ? 3.399 10.380 11.717 1.00 97.19 83 LYS A O 1
ATOM 610 N N . GLY A 1 84 ? 3.784 8.649 10.342 1.00 96.06 84 GLY A N 1
ATOM 611 C CA . GLY A 1 84 ? 2.522 8.714 9.607 1.00 96.06 84 GLY A CA 1
ATOM 612 C C . GLY A 1 84 ? 1.341 8.085 10.344 1.00 96.06 84 GLY A C 1
ATOM 613 O O . GLY A 1 84 ? 0.263 7.975 9.766 1.00 96.06 84 GLY A O 1
ATOM 614 N N . TRP A 1 85 ? 1.510 7.688 11.610 1.00 96.94 85 TRP A N 1
ATOM 615 C CA . TRP A 1 85 ? 0.462 7.050 12.406 1.00 96.94 85 TRP A CA 1
ATOM 616 C C . TRP A 1 85 ? -0.866 7.807 12.466 1.00 96.94 85 TRP A C 1
ATOM 618 O O . TRP A 1 85 ? -1.885 7.128 12.390 1.00 96.94 85 TRP A O 1
ATOM 628 N N . PRO A 1 86 ? -0.933 9.156 12.481 1.00 96.81 86 PRO A N 1
ATOM 629 C CA . PRO A 1 86 ? -2.227 9.838 12.474 1.00 96.81 86 PRO A CA 1
ATOM 630 C C . PRO A 1 86 ? -3.058 9.562 11.213 1.00 96.81 86 PRO A C 1
ATOM 632 O O . PRO A 1 86 ? -4.273 9.726 11.245 1.00 96.81 86 PRO A O 1
ATOM 635 N N . LEU A 1 87 ? -2.417 9.153 10.111 1.00 95.44 87 LEU A N 1
ATOM 636 C CA . LEU A 1 87 ? -3.091 8.813 8.861 1.00 95.44 87 LEU A CA 1
ATOM 637 C C . LEU A 1 87 ? -3.638 7.381 8.871 1.00 95.44 87 LEU A C 1
ATOM 639 O O . LEU A 1 87 ? -4.753 7.155 8.410 1.00 95.44 87 LEU A O 1
ATOM 643 N N . TRP A 1 88 ? -2.867 6.414 9.379 1.00 95.81 88 TRP A N 1
ATOM 644 C CA . TRP A 1 88 ? -3.220 4.995 9.274 1.00 95.81 88 TRP A CA 1
ATOM 645 C C . TRP A 1 88 ? -3.891 4.413 10.523 1.00 95.81 88 TRP A C 1
ATOM 647 O O . TRP A 1 88 ? -4.674 3.474 10.389 1.00 95.81 88 TRP A O 1
ATOM 657 N N . THR A 1 89 ? -3.665 4.955 11.728 1.00 97.25 89 THR A N 1
ATOM 658 C CA . THR A 1 89 ? -4.322 4.436 12.944 1.00 97.25 89 THR A CA 1
ATOM 659 C C . THR A 1 89 ? -5.845 4.559 12.927 1.00 97.25 89 THR A C 1
ATOM 661 O O . THR A 1 89 ? -6.484 3.617 13.390 1.00 97.25 89 THR A O 1
ATOM 664 N N . PRO A 1 90 ? -6.476 5.617 12.369 1.00 97.06 90 PRO A N 1
ATOM 665 C CA . PRO A 1 90 ? -7.938 5.705 12.335 1.00 97.06 90 PRO A CA 1
ATOM 666 C C . PRO A 1 90 ? -8.592 4.680 11.401 1.00 97.06 90 PRO A C 1
ATOM 668 O O . PRO A 1 90 ? -9.806 4.500 11.445 1.00 97.06 90 PRO A O 1
ATOM 671 N N . LEU A 1 91 ? -7.804 4.043 10.528 1.00 96.44 91 LEU A N 1
ATOM 672 C CA . LEU A 1 91 ? -8.276 3.069 9.544 1.00 96.44 91 LEU A CA 1
ATOM 673 C C . LEU A 1 91 ? -8.299 1.635 10.096 1.00 96.44 91 LEU A C 1
ATOM 675 O O . LEU A 1 91 ? -8.903 0.762 9.465 1.00 96.44 91 LEU A O 1
ATOM 679 N N . LEU A 1 92 ? -7.650 1.408 11.246 1.00 96.50 92 LEU A N 1
ATOM 680 C CA . LEU A 1 92 ? -7.624 0.135 11.963 1.00 96.50 92 LEU A CA 1
ATOM 681 C C . LEU A 1 92 ? -8.910 -0.051 12.777 1.00 96.50 92 LEU A C 1
ATOM 683 O O . LEU A 1 92 ? -9.219 0.745 13.665 1.00 96.50 92 LEU A O 1
ATOM 687 N N . GLY A 1 93 ? -9.640 -1.124 12.483 1.00 94.94 93 GLY A N 1
ATOM 688 C CA . GLY A 1 93 ? -10.766 -1.615 13.271 1.00 94.94 93 GLY A CA 1
ATOM 689 C C . GLY A 1 93 ? -10.397 -2.780 14.192 1.00 94.94 93 GLY A C 1
ATOM 690 O O . GLY A 1 93 ? -9.275 -3.290 14.193 1.00 94.94 93 GLY A O 1
ATOM 691 N N . GLU A 1 94 ? -11.371 -3.227 14.983 1.00 95.81 94 GLU A N 1
ATOM 692 C CA . GLU A 1 94 ? -11.237 -4.444 15.786 1.00 95.81 94 GLU A CA 1
ATOM 693 C C . GLU A 1 94 ? -11.098 -5.672 14.872 1.00 95.81 94 GLU A C 1
ATOM 695 O O . GLU A 1 94 ? -11.917 -5.891 13.983 1.00 95.81 94 GLU A O 1
ATOM 700 N N . GLY A 1 95 ? -10.050 -6.472 15.088 1.00 95.19 95 GLY A N 1
ATOM 701 C CA . GLY A 1 95 ? -9.773 -7.676 14.295 1.00 95.19 95 GLY A CA 1
ATOM 702 C C . GLY A 1 95 ? -8.997 -7.445 12.992 1.00 95.19 95 GLY A C 1
ATOM 703 O O . GLY A 1 95 ? -8.632 -8.430 12.343 1.00 95.19 95 GLY A O 1
ATOM 704 N N . ASP A 1 96 ? -8.701 -6.191 12.634 1.00 97.81 96 ASP A N 1
ATOM 705 C CA . ASP A 1 96 ? -7.821 -5.862 11.509 1.00 97.81 96 ASP A CA 1
ATOM 706 C C . ASP A 1 96 ? -6.356 -6.199 11.831 1.00 97.81 96 ASP A C 1
ATOM 708 O O . ASP A 1 96 ? -5.894 -6.080 12.969 1.00 97.81 96 ASP A O 1
ATOM 712 N N . LEU A 1 97 ? -5.592 -6.572 10.803 1.00 98.00 97 LEU A N 1
ATOM 713 C CA . LEU A 1 97 ? -4.144 -6.745 10.904 1.00 98.00 97 LEU A CA 1
ATOM 714 C C . LEU A 1 97 ? -3.411 -5.498 10.408 1.00 98.00 97 LEU A C 1
ATOM 716 O O . LEU A 1 97 ? -3.693 -4.978 9.330 1.00 98.00 97 LEU A O 1
ATOM 720 N N . PHE A 1 98 ? -2.418 -5.056 11.174 1.00 98.12 98 PHE A N 1
ATOM 721 C CA . PHE A 1 98 ? -1.503 -3.989 10.779 1.00 98.12 98 PHE A CA 1
ATOM 722 C C . PHE A 1 98 ? -0.226 -4.573 10.177 1.00 98.12 98 PHE A C 1
ATOM 724 O O . PHE A 1 98 ? 0.503 -5.277 10.879 1.00 98.12 98 PHE A O 1
ATOM 731 N N . TRP A 1 99 ? 0.073 -4.248 8.916 1.00 98.25 99 TRP A N 1
ATOM 732 C CA . TRP A 1 99 ? 1.291 -4.696 8.233 1.00 98.25 99 TRP A CA 1
ATOM 733 C C . TRP A 1 99 ? 2.165 -3.522 7.786 1.00 98.25 99 TRP A C 1
ATOM 735 O O . TRP A 1 99 ? 1.901 -2.907 6.748 1.00 98.25 99 TRP A O 1
ATOM 745 N N . PRO A 1 100 ? 3.228 -3.208 8.545 1.00 98.12 100 PRO A N 1
ATOM 746 C CA . PRO A 1 100 ? 4.232 -2.255 8.107 1.00 98.12 100 PRO A CA 1
ATOM 747 C C . PRO A 1 100 ? 5.135 -2.897 7.050 1.00 98.12 100 PRO A C 1
ATOM 749 O O . PRO A 1 100 ? 5.498 -4.065 7.177 1.00 98.12 100 PRO A O 1
ATOM 752 N N . TYR A 1 101 ? 5.531 -2.123 6.039 1.00 97.81 101 TYR A N 1
ATOM 753 C CA . TYR A 1 101 ? 6.400 -2.583 4.948 1.00 97.81 101 TYR A CA 1
ATOM 754 C C . TYR A 1 101 ? 5.862 -3.852 4.253 1.00 97.81 101 TYR A C 1
ATOM 756 O O . TYR A 1 101 ? 6.554 -4.873 4.211 1.00 97.81 101 TYR A O 1
ATOM 764 N N . PRO A 1 102 ? 4.622 -3.825 3.725 1.00 97.44 102 PRO A N 1
ATOM 765 C CA . PRO A 1 102 ? 4.046 -4.980 3.044 1.00 97.44 102 PRO A CA 1
ATOM 766 C C . PRO A 1 102 ? 4.901 -5.381 1.834 1.00 97.44 102 PRO A C 1
ATOM 768 O O . PRO A 1 102 ? 5.423 -4.529 1.108 1.00 97.44 102 PRO A O 1
ATOM 771 N N . THR A 1 103 ? 4.998 -6.686 1.586 1.00 94.25 103 THR A N 1
ATOM 772 C CA . THR A 1 103 ? 5.479 -7.202 0.299 1.00 94.25 103 THR A CA 1
ATOM 773 C C . THR A 1 103 ? 4.392 -7.031 -0.763 1.00 94.25 103 THR A C 1
ATOM 775 O O . THR A 1 103 ? 3.217 -6.875 -0.431 1.00 94.25 103 THR A O 1
ATOM 778 N N . MET A 1 104 ? 4.754 -7.111 -2.048 1.00 93.12 104 MET A N 1
ATOM 779 C CA . MET A 1 104 ? 3.777 -6.975 -3.141 1.00 93.12 104 MET A CA 1
ATOM 780 C C . MET A 1 104 ? 2.642 -7.989 -3.048 1.00 93.12 104 MET A C 1
ATOM 782 O O . MET A 1 104 ? 1.526 -7.671 -3.422 1.00 93.12 104 MET A O 1
ATOM 786 N N . LEU A 1 105 ? 2.927 -9.187 -2.526 1.00 93.62 105 LEU A N 1
ATOM 787 C CA . LEU A 1 105 ? 1.980 -10.297 -2.428 1.00 93.62 105 LEU A CA 1
ATOM 788 C C . LEU A 1 105 ? 1.216 -10.349 -1.098 1.00 93.62 105 LEU A C 1
ATOM 790 O O . LEU A 1 105 ? 0.453 -11.285 -0.864 1.00 93.62 105 LEU A O 1
ATOM 794 N N . ALA A 1 106 ? 1.412 -9.363 -0.221 1.00 94.38 106 ALA A N 1
ATOM 795 C CA . ALA A 1 106 ? 0.764 -9.313 1.081 1.00 94.38 106 ALA A CA 1
ATOM 796 C C . ALA A 1 106 ? -0.764 -9.567 1.019 1.00 94.38 106 ALA A C 1
ATOM 798 O O . ALA A 1 106 ? -1.232 -10.433 1.770 1.00 94.38 106 ALA A O 1
ATOM 799 N N . PRO A 1 107 ? -1.542 -8.929 0.114 1.00 95.00 107 PRO A N 1
ATOM 800 C CA . PRO A 1 107 ? -2.999 -9.102 0.062 1.00 95.00 107 PRO A CA 1
ATOM 801 C C . PRO A 1 107 ? -3.501 -10.532 -0.201 1.00 95.00 107 PRO A C 1
ATOM 803 O O . PRO A 1 107 ? -4.678 -10.785 0.022 1.00 95.00 107 PRO A O 1
ATOM 806 N N . TRP A 1 108 ? -2.648 -11.464 -0.645 1.00 94.56 108 TRP A N 1
ATOM 807 C CA . TRP A 1 108 ? -3.044 -12.842 -0.990 1.00 94.56 108 TRP A CA 1
ATOM 808 C C . TRP A 1 108 ? -2.532 -13.909 -0.021 1.00 94.56 108 TRP A C 1
ATOM 810 O O . TRP A 1 108 ? -2.600 -15.099 -0.312 1.00 94.56 108 TRP A O 1
ATOM 820 N N . THR A 1 109 ? -1.989 -13.519 1.130 1.00 95.88 109 THR A N 1
ATOM 821 C CA . THR A 1 109 ? -1.626 -14.507 2.158 1.00 95.88 109 THR A CA 1
ATOM 822 C C . THR A 1 109 ? -2.874 -15.057 2.857 1.00 95.88 109 THR A C 1
ATOM 824 O O . THR A 1 109 ? -3.862 -14.340 3.005 1.00 95.88 109 THR A O 1
ATOM 827 N N . ASP A 1 110 ? -2.806 -16.272 3.412 1.00 96.56 110 ASP A N 1
ATOM 828 C CA . ASP A 1 110 ? -3.915 -16.874 4.182 1.00 96.56 110 ASP A CA 1
ATOM 829 C C . ASP A 1 110 ? -4.443 -15.947 5.294 1.00 96.56 110 ASP A C 1
ATOM 831 O O . ASP A 1 110 ? -5.633 -15.907 5.606 1.00 96.56 110 ASP A O 1
ATOM 835 N N . LYS A 1 111 ? -3.553 -15.145 5.894 1.00 96.25 111 LYS A N 1
ATOM 836 C CA . LYS A 1 111 ? -3.936 -14.153 6.905 1.00 96.25 111 LYS A CA 1
ATOM 837 C C . LYS A 1 111 ? -4.720 -12.983 6.314 1.00 96.25 111 LYS A C 1
ATOM 839 O O . LYS A 1 111 ? -5.633 -12.499 6.979 1.00 96.25 111 LYS A O 1
ATOM 844 N N . ALA A 1 112 ? -4.370 -12.525 5.112 1.00 96.12 112 ALA A N 1
ATOM 845 C CA . ALA A 1 112 ? -5.145 -11.518 4.393 1.00 96.12 112 ALA A CA 1
ATOM 846 C C . ALA A 1 112 ? -6.489 -12.080 3.919 1.00 96.12 112 ALA A C 1
ATOM 848 O O . ALA A 1 112 ? -7.458 -11.333 3.885 1.00 96.12 112 ALA A O 1
ATOM 849 N N . ASP A 1 113 ? -6.604 -13.383 3.659 1.00 95.25 113 ASP A N 1
ATOM 850 C CA . ASP A 1 113 ? -7.902 -13.996 3.358 1.00 95.25 113 ASP A CA 1
ATOM 851 C C . ASP A 1 113 ? -8.803 -14.101 4.604 1.00 95.25 113 ASP A C 1
ATOM 853 O O . ASP A 1 113 ? -10.005 -13.839 4.549 1.00 95.25 113 ASP A O 1
ATOM 857 N N . ALA A 1 114 ? -8.231 -14.328 5.789 1.00 97.12 114 ALA A N 1
ATOM 858 C CA . ALA A 1 114 ? -8.990 -14.397 7.044 1.00 97.12 114 ALA A CA 1
ATOM 859 C C . ALA A 1 114 ? -9.305 -13.028 7.685 1.00 97.12 114 ALA A C 1
ATOM 861 O O . ALA A 1 114 ? -10.374 -12.855 8.269 1.00 97.12 114 ALA A O 1
ATOM 862 N N . HIS A 1 115 ? -8.410 -12.041 7.561 1.00 97.62 115 HIS A N 1
ATOM 863 C CA . HIS A 1 115 ? -8.559 -10.711 8.174 1.00 97.62 115 HIS A CA 1
ATOM 864 C C . HIS A 1 115 ? -8.429 -9.561 7.175 1.00 97.62 115 HIS A C 1
ATOM 866 O O . HIS A 1 115 ? -7.672 -9.636 6.205 1.00 97.62 115 HIS A O 1
ATOM 872 N N . ARG A 1 116 ? -9.145 -8.457 7.401 1.00 97.88 116 ARG A N 1
ATOM 873 C CA . ARG A 1 116 ? -8.827 -7.202 6.716 1.00 97.88 116 ARG A CA 1
ATOM 874 C C . ARG A 1 116 ? -7.453 -6.721 7.185 1.00 97.88 116 ARG A C 1
ATOM 876 O O . ARG A 1 116 ? -7.055 -6.922 8.330 1.00 97.88 116 ARG A O 1
ATOM 883 N N . VAL A 1 117 ? -6.713 -6.112 6.266 1.00 98.12 117 VAL A N 1
ATOM 884 C CA . VAL A 1 117 ? -5.332 -5.685 6.500 1.00 98.12 117 VAL A CA 1
ATOM 885 C C . VAL A 1 117 ? -5.217 -4.203 6.188 1.00 98.12 117 VAL A C 1
ATOM 887 O O . VAL A 1 117 ? -5.639 -3.760 5.118 1.00 98.12 117 VAL A O 1
ATOM 890 N N . VAL A 1 118 ? -4.621 -3.461 7.117 1.00 98.44 118 VAL A N 1
ATOM 891 C CA . VAL A 1 118 ? -4.152 -2.091 6.918 1.00 98.44 118 VAL A CA 1
ATOM 892 C C . VAL A 1 118 ? -2.643 -2.152 6.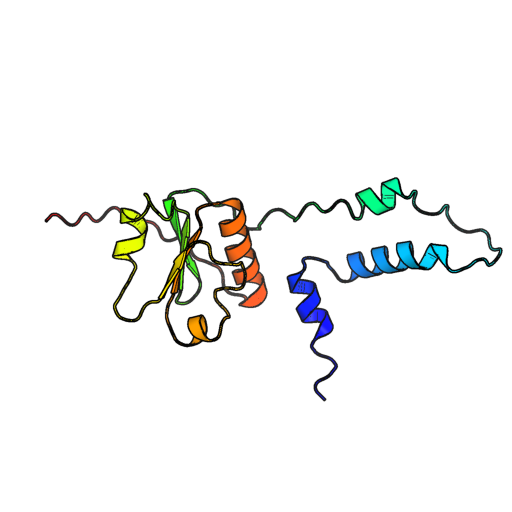711 1.00 98.44 118 VAL A C 1
ATOM 894 O O . VAL A 1 118 ? -1.866 -2.401 7.636 1.00 98.44 118 VAL A O 1
ATOM 897 N N . MET A 1 119 ? -2.242 -1.974 5.461 1.00 98.69 119 MET A N 1
ATOM 898 C CA . MET A 1 119 ? -0.861 -2.016 5.012 1.00 98.69 119 MET A CA 1
ATOM 899 C C . MET A 1 119 ? -0.283 -0.603 4.983 1.00 98.69 119 MET A C 1
ATOM 901 O O . MET A 1 119 ? -0.926 0.313 4.475 1.00 98.69 119 MET A O 1
ATOM 905 N N . VAL A 1 120 ? 0.938 -0.421 5.485 1.00 98.62 120 VAL A N 1
ATOM 906 C CA . VAL A 1 120 ? 1.626 0.879 5.460 1.00 98.62 120 VAL A CA 1
ATOM 907 C C . VAL A 1 120 ? 2.959 0.740 4.742 1.00 98.62 120 VAL A C 1
ATOM 909 O O . VAL A 1 120 ? 3.877 0.087 5.241 1.00 98.62 120 VAL A O 1
ATOM 912 N N . GLN A 1 121 ? 3.052 1.350 3.561 1.00 98.31 121 GLN A N 1
ATOM 913 C CA . GLN A 1 121 ? 4.221 1.307 2.688 1.00 98.31 121 GLN A CA 1
ATOM 914 C C . GLN A 1 121 ? 4.833 2.712 2.572 1.00 98.31 121 GLN A C 1
ATOM 916 O O . GLN A 1 121 ? 4.249 3.573 1.918 1.00 98.31 121 GLN A O 1
ATOM 921 N N . PRO A 1 122 ? 5.995 2.980 3.188 1.00 98.00 122 PRO A N 1
ATOM 922 C CA . PRO A 1 122 ? 6.599 4.311 3.150 1.00 98.00 122 PRO A CA 1
ATOM 923 C C . PRO A 1 122 ? 7.266 4.667 1.823 1.00 98.00 122 PRO A C 1
ATOM 925 O O . PRO A 1 122 ? 7.553 5.840 1.607 1.00 98.00 122 PRO A O 1
ATOM 928 N N . LEU A 1 123 ? 7.554 3.689 0.961 1.00 97.81 123 LEU A N 1
ATOM 929 C CA . LEU A 1 123 ? 8.209 3.923 -0.324 1.00 97.81 123 LEU A CA 1
ATOM 930 C C . LEU A 1 123 ? 7.156 3.979 -1.441 1.00 97.81 123 LEU A C 1
ATOM 932 O O . LEU A 1 123 ? 6.607 2.926 -1.776 1.00 97.81 123 LEU A O 1
ATOM 936 N N . PRO A 1 124 ? 6.890 5.153 -2.053 1.00 97.38 124 PRO A N 1
ATOM 937 C CA . PRO A 1 124 ? 5.831 5.276 -3.055 1.00 97.38 124 PRO A CA 1
ATOM 938 C C . PRO A 1 124 ? 6.046 4.368 -4.272 1.00 97.38 124 PRO A C 1
ATOM 940 O O . PRO A 1 124 ? 5.122 3.709 -4.729 1.00 97.38 124 PRO A O 1
ATOM 943 N N . TYR A 1 125 ? 7.295 4.192 -4.710 1.00 96.12 125 TYR A N 1
ATOM 944 C CA . TYR A 1 125 ? 7.622 3.234 -5.771 1.00 96.12 125 TYR A CA 1
ATOM 945 C C . TYR A 1 125 ? 7.129 1.806 -5.461 1.00 96.12 125 TYR A C 1
ATOM 947 O O . TYR A 1 125 ? 6.529 1.143 -6.306 1.00 96.12 125 TYR A O 1
ATOM 955 N N . LEU A 1 126 ? 7.314 1.331 -4.221 1.00 96.81 126 LEU A N 1
ATOM 956 C CA . LEU A 1 126 ? 6.834 0.003 -3.828 1.00 96.81 126 LEU A CA 1
ATOM 957 C C . LEU A 1 126 ? 5.315 -0.037 -3.634 1.00 96.81 126 LEU A C 1
ATOM 959 O O . LEU A 1 126 ? 4.698 -1.072 -3.873 1.00 96.81 126 LEU A O 1
ATOM 963 N N . ALA A 1 127 ? 4.708 1.070 -3.206 1.00 97.81 127 ALA A N 1
ATOM 964 C CA . ALA A 1 127 ? 3.257 1.173 -3.125 1.00 97.81 127 ALA A CA 1
ATOM 965 C C . ALA A 1 127 ? 2.627 1.059 -4.520 1.00 97.81 127 ALA A C 1
ATOM 967 O O . ALA A 1 127 ? 1.728 0.243 -4.705 1.00 97.81 127 ALA A O 1
ATOM 968 N N . GLY A 1 128 ? 3.159 1.782 -5.509 1.00 97.62 128 GLY A N 1
ATOM 969 C CA . GLY A 1 128 ? 2.728 1.696 -6.905 1.00 97.62 128 GLY A CA 1
ATOM 970 C C . GLY A 1 128 ? 2.818 0.276 -7.462 1.00 97.62 128 GLY A C 1
ATOM 971 O O . GLY A 1 128 ? 1.887 -0.213 -8.106 1.00 97.62 128 GLY A O 1
ATOM 972 N N . TRP A 1 129 ? 3.896 -0.445 -7.154 1.00 97.00 129 TRP A N 1
ATOM 973 C CA . TRP A 1 129 ? 4.039 -1.840 -7.572 1.00 97.00 129 TRP A CA 1
ATOM 974 C C . TRP A 1 129 ? 3.056 -2.791 -6.883 1.00 97.00 129 TRP A C 1
ATOM 976 O O . TRP A 1 129 ? 2.570 -3.724 -7.523 1.00 97.00 129 TRP A O 1
ATOM 986 N N . LEU A 1 130 ? 2.710 -2.555 -5.614 1.00 97.81 130 LEU A N 1
ATOM 987 C CA . LEU A 1 130 ? 1.687 -3.343 -4.922 1.00 97.81 130 LEU A CA 1
ATOM 988 C C . LEU A 1 130 ? 0.326 -3.163 -5.603 1.00 97.81 130 LEU A C 1
ATOM 990 O O . LEU A 1 130 ? -0.361 -4.146 -5.867 1.00 97.81 130 LEU A O 1
ATOM 994 N N . LEU A 1 131 ? -0.035 -1.924 -5.951 1.00 98.12 131 LEU A N 1
ATOM 995 C CA . LEU A 1 131 ? -1.263 -1.611 -6.693 1.00 98.12 131 LEU A CA 1
ATOM 996 C C . LEU A 1 131 ? -1.254 -2.219 -8.105 1.00 98.12 131 LEU A C 1
ATOM 998 O O . LEU A 1 131 ? -2.257 -2.765 -8.563 1.00 98.12 131 LEU A O 1
ATOM 1002 N N . THR A 1 132 ? -0.095 -2.190 -8.764 1.00 96.50 132 THR A N 1
ATOM 1003 C CA . THR A 1 132 ? 0.128 -2.819 -10.073 1.00 96.50 132 THR A CA 1
ATOM 1004 C C . THR A 1 132 ? -0.132 -4.319 -10.005 1.00 96.50 132 THR A C 1
ATOM 1006 O O . THR A 1 132 ? -0.931 -4.855 -10.773 1.00 96.50 132 THR A O 1
ATOM 1009 N N . LYS A 1 133 ? 0.490 -5.008 -9.041 1.00 95.12 133 LYS A N 1
ATOM 1010 C CA . LYS A 1 133 ? 0.273 -6.443 -8.833 1.00 95.12 133 LYS A CA 1
ATOM 1011 C C . LYS A 1 133 ? -1.158 -6.744 -8.408 1.00 95.12 133 LYS A C 1
ATOM 1013 O O . LYS A 1 133 ? -1.689 -7.756 -8.853 1.00 95.12 133 LYS A O 1
ATOM 1018 N N . TRP A 1 134 ? -1.796 -5.867 -7.628 1.00 97.00 134 TRP A N 1
ATOM 1019 C CA . TRP A 1 134 ? -3.212 -6.003 -7.290 1.00 97.00 134 TRP A CA 1
ATOM 1020 C C . TRP A 1 134 ? -4.067 -6.108 -8.541 1.00 97.00 134 TRP A C 1
ATOM 1022 O O . TRP A 1 134 ? -4.666 -7.155 -8.759 1.00 97.00 134 TRP A O 1
ATOM 1032 N N . LYS A 1 135 ? -4.033 -5.087 -9.403 1.00 96.75 135 LYS A N 1
ATOM 1033 C CA . LYS A 1 135 ? -4.810 -5.085 -10.647 1.00 96.75 135 LYS A CA 1
ATOM 1034 C C . LYS A 1 135 ? -4.528 -6.299 -11.521 1.00 96.75 135 LYS A C 1
ATOM 1036 O O . LYS A 1 135 ? -5.463 -6.888 -12.050 1.00 96.75 135 LYS A O 1
ATOM 1041 N N . ARG A 1 136 ? -3.256 -6.681 -11.671 1.00 94.56 136 ARG A N 1
ATOM 1042 C CA . ARG A 1 136 ? -2.874 -7.814 -12.528 1.00 94.56 136 ARG A CA 1
ATOM 1043 C C . ARG A 1 136 ? -3.407 -9.151 -12.008 1.00 94.56 136 ARG A C 1
ATOM 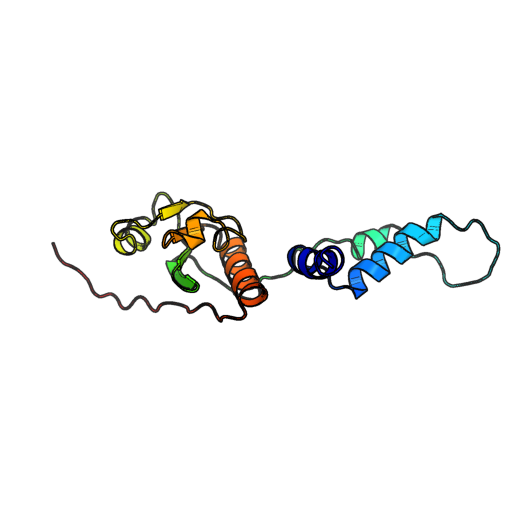1045 O O . ARG A 1 136 ? -3.880 -9.949 -12.804 1.00 94.56 136 ARG A O 1
ATOM 1052 N N . ILE A 1 137 ? -3.349 -9.388 -10.697 1.00 93.50 137 ILE A N 1
ATOM 1053 C CA . ILE A 1 137 ? -3.721 -10.682 -10.103 1.00 93.50 137 ILE A CA 1
ATOM 1054 C C . ILE A 1 137 ? -5.229 -10.774 -9.837 1.00 93.50 137 ILE A C 1
ATOM 1056 O O . ILE A 1 137 ? -5.831 -11.810 -10.104 1.00 93.50 137 ILE A O 1
ATOM 1060 N N . SER A 1 138 ? -5.850 -9.724 -9.289 1.00 94.81 138 SER A N 1
ATOM 1061 C CA . SER A 1 138 ? -7.281 -9.746 -8.949 1.00 94.81 138 SER A CA 1
ATOM 1062 C C . SER A 1 138 ? -8.187 -9.357 -10.120 1.00 94.81 138 SER A C 1
ATOM 1064 O O . SER A 1 138 ? -9.367 -9.700 -10.114 1.00 94.81 138 SER A O 1
ATOM 1066 N N . GLY A 1 139 ? -7.665 -8.621 -11.107 1.00 94.94 139 GLY A N 1
ATOM 1067 C CA . GLY A 1 139 ? -8.467 -7.968 -12.144 1.00 94.94 139 GLY A CA 1
ATOM 1068 C C . GLY A 1 139 ? -9.254 -6.748 -11.644 1.00 94.94 139 GLY A C 1
ATOM 1069 O O . GLY A 1 139 ? -9.994 -6.145 -12.421 1.00 94.94 139 GLY A O 1
ATOM 1070 N N . GLU A 1 140 ? -9.118 -6.371 -10.368 1.00 96.12 140 GLU A N 1
ATOM 1071 C CA . GLU A 1 140 ? -9.838 -5.251 -9.758 1.00 96.12 140 GLU A CA 1
ATOM 1072 C C . GLU A 1 140 ? -9.003 -3.965 -9.764 1.00 96.12 140 GLU A C 1
ATOM 1074 O O . GLU A 1 140 ? -7.812 -3.970 -9.446 1.00 96.12 140 GLU A O 1
ATOM 1079 N N . GLU A 1 141 ? -9.643 -2.829 -10.052 1.00 97.50 141 GLU A N 1
ATOM 1080 C CA . GLU A 1 141 ? -8.979 -1.526 -9.998 1.00 97.50 141 GLU A CA 1
ATOM 1081 C C . GLU A 1 141 ? -8.811 -1.077 -8.532 1.00 97.50 141 GLU A C 1
ATOM 1083 O O . GLU A 1 141 ? -9.805 -0.991 -7.799 1.00 97.50 141 GLU A O 1
ATOM 1088 N N . PRO A 1 142 ? -7.588 -0.766 -8.070 1.00 97.50 142 PRO A N 1
ATOM 1089 C CA . PRO A 1 142 ? -7.394 -0.131 -6.781 1.00 97.50 142 PRO A CA 1
ATOM 1090 C C . PRO A 1 142 ? -7.955 1.294 -6.811 1.00 97.50 142 PRO A C 1
ATOM 1092 O O . PRO A 1 142 ? -7.829 2.021 -7.797 1.00 97.50 142 PRO A O 1
ATOM 1095 N N . VAL A 1 143 ? -8.561 1.720 -5.705 1.00 97.75 143 VAL A N 1
ATOM 1096 C CA . VAL A 1 143 ? -9.284 2.997 -5.644 1.00 97.75 143 VAL A CA 1
ATOM 1097 C C . VAL A 1 143 ? -8.568 3.961 -4.712 1.00 97.75 143 VAL A C 1
ATOM 1099 O O . VAL A 1 143 ? -8.451 3.695 -3.517 1.00 97.75 143 VAL A O 1
ATOM 1102 N N . LEU A 1 144 ? -8.132 5.107 -5.235 1.00 97.38 144 LEU A N 1
ATOM 1103 C CA . LEU A 1 144 ? -7.615 6.198 -4.412 1.00 97.38 144 LEU A CA 1
ATOM 1104 C C . LEU A 1 144 ? -8.749 6.768 -3.549 1.00 97.38 144 LEU A C 1
ATOM 1106 O O . LEU A 1 144 ? -9.750 7.276 -4.057 1.00 97.38 144 LEU A O 1
ATOM 1110 N N . VAL A 1 145 ? -8.592 6.690 -2.231 1.00 94.38 145 VAL A N 1
ATOM 1111 C CA . VAL A 1 145 ? -9.564 7.197 -1.265 1.00 94.38 145 VAL A CA 1
ATOM 1112 C C . VAL A 1 145 ? -9.294 8.680 -1.045 1.00 94.38 145 VAL A C 1
ATOM 1114 O O . VAL A 1 145 ? -8.274 9.061 -0.472 1.00 94.38 145 VAL A O 1
ATOM 1117 N N . SER A 1 146 ? -10.218 9.542 -1.472 1.00 75.19 146 SER A N 1
ATOM 1118 C CA . SER A 1 146 ? -10.1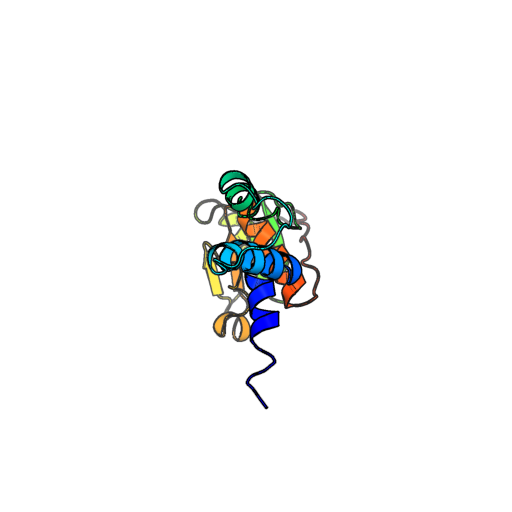33 10.970 -1.167 1.00 75.19 146 SER A CA 1
ATOM 1119 C C . SER A 1 146 ? -10.314 11.187 0.336 1.00 75.19 146 SER A C 1
ATOM 1121 O O . SER A 1 146 ? -11.416 11.022 0.867 1.00 75.19 146 SER A O 1
ATOM 1123 N N . THR A 1 147 ? -9.258 11.591 1.036 1.00 58.41 147 THR A N 1
ATOM 1124 C CA . THR A 1 147 ? -9.344 12.056 2.422 1.00 58.41 147 THR A CA 1
ATOM 1125 C C . THR A 1 147 ? -9.978 13.446 2.447 1.00 58.41 147 THR A C 1
ATOM 1127 O O . THR A 1 147 ? -9.302 14.469 2.504 1.00 58.41 147 THR A O 1
ATOM 1130 N N . SER A 1 148 ? -11.312 13.516 2.419 1.00 45.06 148 SER A N 1
ATOM 1131 C CA . SER A 1 148 ? -11.993 14.719 2.895 1.00 45.06 148 SER A CA 1
ATOM 1132 C C . SER A 1 148 ? -11.698 14.849 4.387 1.00 45.06 148 SER A C 1
ATOM 1134 O O . SER A 1 148 ? -12.029 13.949 5.162 1.00 45.06 148 SER A O 1
ATOM 1136 N N . ALA A 1 149 ? -11.055 15.947 4.782 1.00 40.19 149 ALA A N 1
ATOM 1137 C CA . ALA A 1 149 ? -10.756 16.277 6.167 1.00 40.19 149 ALA A CA 1
ATOM 1138 C C . ALA A 1 149 ? -12.049 16.441 6.988 1.00 40.19 149 ALA A C 1
ATOM 1140 O O . ALA A 1 149 ? -12.525 17.551 7.212 1.00 40.19 149 ALA A O 1
ATOM 1141 N N . SER A 1 150 ? -12.627 15.341 7.464 1.00 37.75 150 SER A N 1
ATOM 1142 C CA . SER A 1 150 ? -13.573 15.377 8.574 1.00 37.75 150 SER A CA 1
ATOM 1143 C C . SER A 1 150 ? -12.779 15.231 9.858 1.00 37.75 150 SER A C 1
ATOM 1145 O O . SER A 1 150 ? -12.435 14.133 10.291 1.00 37.75 150 SER A O 1
ATOM 1147 N N . GLY A 1 151 ? -12.467 16.386 10.444 1.00 39.25 151 GLY A N 1
ATOM 1148 C CA . GLY A 1 151 ? -11.933 16.472 11.789 1.00 39.25 151 GLY A CA 1
ATOM 1149 C C . GLY A 1 151 ? -12.818 15.733 12.791 1.00 39.25 151 GLY A C 1
ATOM 1150 O O . GLY A 1 151 ? -14.048 15.765 12.721 1.00 39.25 151 GLY A O 1
ATOM 1151 N N . ARG A 1 152 ? -12.174 15.112 13.772 1.00 36.56 152 ARG A N 1
ATOM 1152 C CA . ARG A 1 152 ? -12.788 14.853 15.067 1.00 36.56 152 ARG A CA 1
ATOM 1153 C C . ARG A 1 152 ? -11.996 15.620 16.106 1.00 36.56 152 ARG A C 1
ATOM 1155 O O . ARG A 1 152 ? -10.848 15.298 16.390 1.00 36.56 152 ARG A O 1
ATOM 1162 N N . ALA A 1 153 ? -12.640 16.669 16.604 1.00 34.75 153 ALA A N 1
ATOM 1163 C CA . ALA A 1 153 ? -12.314 17.275 17.876 1.00 34.75 153 ALA A CA 1
ATOM 1164 C C . ALA A 1 153 ? -12.416 16.208 18.975 1.00 34.75 153 ALA A C 1
ATOM 1166 O O . ALA A 1 153 ? -13.395 15.455 19.020 1.00 34.75 153 ALA A O 1
ATOM 1167 N N . ALA A 1 154 ? -11.411 16.181 19.839 1.00 36.25 154 ALA A N 1
ATOM 1168 C CA . ALA A 1 154 ? -11.519 15.769 21.227 1.00 36.25 154 ALA A CA 1
ATOM 1169 C C . ALA A 1 154 ? -10.866 16.875 22.059 1.00 36.25 154 ALA A C 1
ATOM 1171 O O . ALA A 1 154 ? -9.794 17.358 21.623 1.00 36.25 154 ALA A O 1
#

Radius of gyration: 21.54 Å; chains: 1; bounding box: 43×50×63 Å